Protein AF-A0A914NWF1-F1 (afdb_monomer)

InterPro domains:
  IPR002133 S-adenosylmethionine synthetase [PTHR11964] (46-101)
  IPR022630 S-adenosylmethionine synthetase, C-terminal [PF02773] (46-101)
  IPR022636 S-adenosylmethionine synthetase superfamily [SSF55973] (45-100)

Structure (mmCIF, N/CA/C/O backbone):
data_AF-A0A914NWF1-F1
#
_entry.id   AF-A0A914NWF1-F1
#
loop_
_atom_site.group_PDB
_atom_site.id
_atom_site.type_symbol
_atom_site.label_atom_id
_atom_site.label_alt_id
_atom_site.label_comp_id
_atom_site.label_asym_id
_atom_site.label_entity_id
_atom_site.label_seq_id
_atom_site.pdbx_PDB_ins_code
_atom_site.Cartn_x
_atom_site.Cartn_y
_atom_site.Cartn_z
_atom_site.occupancy
_atom_site.B_iso_or_equiv
_atom_site.auth_seq_id
_atom_site.auth_comp_id
_atom_site.auth_asym_id
_atom_site.auth_atom_id
_atom_site.pdbx_PDB_model_num
ATOM 1 N N . PHE A 1 1 ? 20.496 -19.868 -13.100 1.00 37.84 1 PHE A N 1
ATOM 2 C CA . PHE A 1 1 ? 19.713 -19.520 -11.897 1.00 37.84 1 PHE A CA 1
ATOM 3 C C . PHE A 1 1 ? 19.707 -18.007 -11.706 1.00 37.84 1 PHE A C 1
ATOM 5 O O . PHE A 1 1 ? 20.694 -17.445 -11.245 1.00 37.84 1 PHE A O 1
ATOM 12 N N . LYS A 1 2 ? 18.648 -17.316 -12.154 1.00 37.72 2 LYS A N 1
ATOM 13 C CA . LYS A 1 2 ? 18.516 -15.862 -11.973 1.00 37.72 2 LYS A CA 1
ATOM 14 C C . LYS A 1 2 ? 18.307 -15.598 -10.478 1.00 37.72 2 LYS A C 1
ATOM 16 O O . LYS A 1 2 ? 17.281 -15.995 -9.941 1.00 37.72 2 LYS A O 1
ATOM 21 N N . LYS A 1 3 ? 19.283 -14.984 -9.800 1.00 38.94 3 LYS A N 1
ATOM 22 C CA . LYS A 1 3 ? 19.107 -14.494 -8.425 1.00 38.94 3 LYS A CA 1
ATOM 23 C C . LYS A 1 3 ? 17.963 -13.478 -8.451 1.00 38.94 3 LYS A C 1
ATOM 25 O O . LYS A 1 3 ? 18.135 -12.380 -8.975 1.00 38.94 3 LYS A O 1
ATOM 30 N N . ILE A 1 4 ? 16.794 -13.860 -7.946 1.00 50.38 4 ILE A N 1
ATOM 31 C CA . ILE A 1 4 ? 15.695 -12.933 -7.683 1.00 50.38 4 ILE A CA 1
ATOM 32 C C . ILE A 1 4 ? 16.188 -12.047 -6.539 1.00 50.38 4 ILE A C 1
ATOM 34 O O . ILE A 1 4 ? 16.156 -12.441 -5.378 1.00 50.38 4 ILE A O 1
ATOM 38 N N . ILE A 1 5 ? 16.759 -10.889 -6.866 1.00 57.03 5 ILE A N 1
ATOM 39 C CA . ILE A 1 5 ? 17.125 -9.903 -5.851 1.00 57.03 5 ILE A CA 1
ATOM 40 C C . ILE A 1 5 ? 15.817 -9.248 -5.419 1.00 57.03 5 ILE A C 1
ATOM 42 O O . ILE A 1 5 ? 15.230 -8.475 -6.181 1.00 57.03 5 ILE A O 1
ATOM 46 N N . LEU A 1 6 ? 15.356 -9.625 -4.227 1.00 58.44 6 LEU A N 1
ATOM 47 C CA . LEU A 1 6 ? 14.214 -9.027 -3.556 1.00 58.44 6 LEU A CA 1
ATOM 48 C C . LEU A 1 6 ? 14.653 -7.681 -2.972 1.00 58.44 6 LEU A C 1
ATOM 50 O O . LEU A 1 6 ? 15.468 -7.626 -2.053 1.00 58.44 6 LEU A O 1
ATOM 54 N N . PHE A 1 7 ? 14.131 -6.591 -3.517 1.00 62.22 7 PHE A N 1
ATOM 55 C CA . PHE A 1 7 ? 14.235 -5.271 -2.916 1.00 62.22 7 PHE A CA 1
ATOM 56 C C . PHE A 1 7 ? 13.024 -5.056 -2.018 1.00 62.22 7 PHE A C 1
ATOM 58 O O . PHE A 1 7 ? 11.910 -4.871 -2.507 1.00 62.22 7 PHE A O 1
ATOM 65 N N . SER A 1 8 ? 13.260 -5.095 -0.709 1.00 55.84 8 SER A N 1
ATOM 66 C CA . SER A 1 8 ? 12.286 -4.692 0.301 1.00 55.84 8 SER A CA 1
ATOM 67 C C . SER A 1 8 ? 12.500 -3.213 0.620 1.00 55.84 8 SER A C 1
ATOM 69 O O . SER A 1 8 ? 13.575 -2.825 1.087 1.00 55.84 8 SER A O 1
ATOM 71 N N . PHE A 1 9 ? 11.512 -2.372 0.310 1.00 64.00 9 PHE A N 1
ATOM 72 C CA . PHE A 1 9 ? 11.513 -0.970 0.726 1.00 64.00 9 PHE A CA 1
ATOM 73 C C . PHE A 1 9 ? 10.996 -0.901 2.160 1.00 64.00 9 PHE A C 1
ATOM 75 O O . PHE A 1 9 ? 9.935 -1.449 2.459 1.00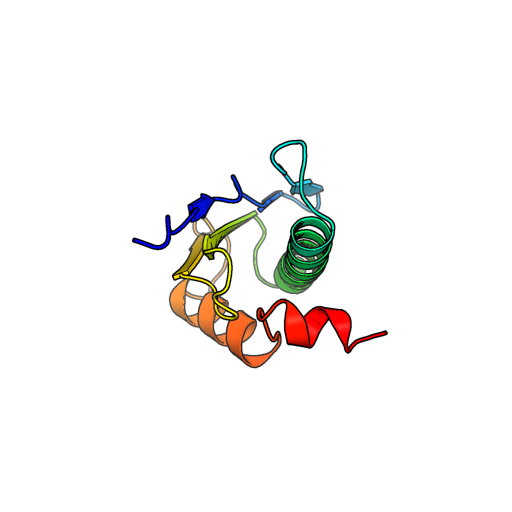 64.00 9 PHE A O 1
ATOM 82 N N . ARG A 1 10 ? 11.770 -0.275 3.056 1.00 61.75 10 ARG A N 1
ATOM 83 C CA . ARG A 1 10 ? 11.616 -0.492 4.500 1.00 61.75 10 ARG A CA 1
ATOM 84 C C . ARG A 1 10 ? 10.263 -0.027 5.025 1.00 61.75 10 ARG A C 1
ATOM 86 O O . ARG A 1 10 ? 9.665 -0.751 5.813 1.00 61.75 10 ARG A O 1
ATOM 93 N N . SER A 1 11 ? 9.760 1.108 4.548 1.00 67.62 11 SER A N 1
ATOM 94 C CA . SER A 1 11 ? 8.348 1.514 4.568 1.00 67.62 11 SER A CA 1
ATOM 95 C C . SER A 1 11 ? 8.232 3.011 4.272 1.00 67.62 11 SER A C 1
ATOM 97 O O . SER A 1 11 ? 9.217 3.749 4.347 1.00 67.62 11 SER A O 1
ATOM 99 N N . ILE A 1 12 ? 7.025 3.463 3.940 1.00 76.38 12 ILE A N 1
ATOM 100 C CA . ILE A 1 12 ? 6.650 4.876 4.023 1.00 76.38 12 ILE A CA 1
ATOM 101 C C . ILE A 1 12 ? 5.584 5.001 5.095 1.00 76.38 12 ILE A C 1
ATOM 103 O O . ILE A 1 12 ? 4.535 4.364 4.984 1.00 76.38 12 ILE A O 1
ATOM 107 N N . LEU A 1 13 ? 5.865 5.804 6.116 1.00 76.75 13 LEU A N 1
ATOM 108 C CA . LEU A 1 13 ? 4.932 6.104 7.190 1.00 76.75 13 LEU A CA 1
ATOM 109 C C . LEU A 1 13 ? 4.419 7.531 7.018 1.00 76.75 13 LEU A C 1
ATOM 111 O O . LEU A 1 13 ? 5.188 8.469 6.830 1.00 76.75 13 LEU A O 1
ATOM 115 N N . MET A 1 14 ? 3.108 7.690 7.104 1.00 79.12 14 MET A N 1
ATOM 116 C CA . MET A 1 14 ? 2.466 8.982 7.277 1.00 79.12 14 MET A CA 1
ATOM 117 C C . MET A 1 14 ? 1.883 9.041 8.681 1.00 79.12 14 MET A C 1
ATOM 119 O O . MET A 1 14 ? 1.182 8.113 9.078 1.00 79.12 14 MET A O 1
ATOM 123 N N . GLU A 1 15 ? 2.188 10.108 9.418 1.00 77.75 15 GLU A N 1
ATOM 124 C CA . GLU A 1 15 ? 1.623 10.407 10.737 1.00 77.75 15 GLU A CA 1
ATOM 125 C C . GLU A 1 15 ? 1.273 11.888 10.833 1.00 77.75 15 GLU A C 1
ATOM 127 O O . GLU A 1 15 ? 2.119 12.752 10.629 1.00 77.75 15 GLU A O 1
ATOM 132 N N . GLY A 1 16 ? 0.009 12.204 11.130 1.00 67.19 16 GLY A N 1
ATOM 133 C CA . GLY A 1 16 ? -0.388 13.565 11.519 1.00 67.19 16 GLY A CA 1
ATOM 134 C C . GLY A 1 16 ? -0.157 14.658 10.465 1.00 67.19 16 GLY A C 1
ATOM 135 O O . GLY A 1 16 ? -0.269 15.834 10.790 1.00 67.19 16 GLY A O 1
ATOM 136 N N . GLY A 1 17 ? 0.135 14.288 9.214 1.00 66.62 17 GLY A N 1
ATOM 137 C CA . GLY A 1 17 ? 0.462 15.211 8.122 1.00 66.62 17 GLY A CA 1
ATOM 138 C C . GLY A 1 17 ? 1.924 15.157 7.674 1.00 66.62 17 GLY A C 1
ATOM 139 O O . GLY A 1 17 ? 2.214 15.552 6.538 1.00 66.62 17 GLY A O 1
ATOM 140 N N . GLU A 1 18 ? 2.817 14.592 8.483 1.00 73.62 18 GLU A N 1
ATOM 141 C CA . GLU A 1 18 ? 4.216 14.354 8.131 1.00 73.62 18 GLU A CA 1
ATOM 142 C C . GLU A 1 18 ? 4.370 13.039 7.354 1.00 73.62 18 GLU A C 1
ATOM 144 O O . GLU A 1 18 ? 3.650 12.065 7.580 1.00 73.62 18 GLU A O 1
ATOM 149 N N . LEU A 1 19 ? 5.274 13.041 6.372 1.00 75.06 19 LEU A N 1
ATOM 150 C CA . LEU A 1 19 ? 5.624 11.886 5.542 1.00 75.06 19 LEU A CA 1
ATOM 151 C C . LEU A 1 19 ? 7.062 11.490 5.864 1.00 75.06 19 LEU A C 1
ATOM 153 O O . LEU A 1 19 ? 7.996 12.223 5.541 1.00 75.06 19 LEU A O 1
ATOM 157 N N . THR A 1 20 ? 7.240 10.316 6.450 1.00 75.62 20 THR A N 1
ATOM 158 C CA . THR A 1 20 ? 8.546 9.712 6.696 1.00 75.62 20 THR A CA 1
ATOM 159 C C . THR A 1 20 ? 8.794 8.640 5.643 1.00 75.62 20 THR A C 1
ATOM 161 O O . THR A 1 20 ? 8.053 7.662 5.537 1.00 75.62 20 THR A O 1
ATOM 164 N N . VAL A 1 21 ? 9.839 8.827 4.840 1.00 74.19 21 VAL A N 1
ATOM 165 C CA . VAL A 1 21 ? 10.216 7.904 3.765 1.00 74.19 21 VAL A CA 1
ATOM 166 C C . VAL A 1 21 ? 11.567 7.285 4.109 1.00 74.19 21 VAL A C 1
ATOM 168 O O . VAL A 1 21 ? 12.591 7.964 4.058 1.00 74.19 21 VAL A O 1
ATOM 171 N N . GLU A 1 22 ? 11.589 5.990 4.417 1.00 67.38 22 GLU A N 1
ATOM 172 C CA . GLU A 1 22 ? 12.836 5.259 4.648 1.00 67.38 22 GLU A CA 1
ATOM 173 C C . GLU A 1 22 ? 13.253 4.493 3.388 1.00 67.38 22 GLU A C 1
ATOM 175 O O . GLU A 1 22 ? 12.771 3.390 3.104 1.00 67.38 22 GLU A O 1
ATOM 180 N N . VAL A 1 23 ? 14.177 5.075 2.617 1.00 65.50 23 VAL A N 1
ATOM 181 C CA . VAL A 1 23 ? 14.738 4.430 1.421 1.00 65.50 23 VAL A CA 1
ATOM 182 C C . VAL A 1 23 ? 16.121 3.864 1.735 1.00 65.50 23 VAL A C 1
ATOM 184 O O . VAL A 1 23 ? 1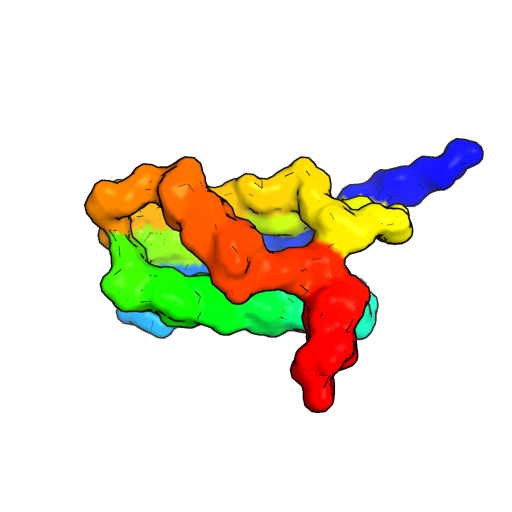6.995 4.623 2.157 1.00 65.50 23 VAL A O 1
ATOM 187 N N . PRO A 1 24 ? 16.378 2.567 1.488 1.00 59.97 24 PRO A N 1
ATOM 188 C CA . PRO A 1 24 ? 17.726 2.034 1.608 1.00 59.97 24 PRO A CA 1
ATOM 189 C C . PRO A 1 24 ? 18.668 2.727 0.610 1.00 59.97 24 PRO A C 1
ATOM 191 O O . PRO A 1 24 ? 18.386 2.828 -0.587 1.00 59.97 24 PRO A O 1
ATOM 194 N N . PHE A 1 25 ? 19.805 3.203 1.112 1.00 47.25 25 PHE A N 1
ATOM 195 C CA . PHE A 1 25 ? 20.899 3.741 0.306 1.00 47.25 25 PHE A CA 1
ATOM 196 C C . PHE A 1 25 ? 21.808 2.583 -0.158 1.00 47.25 25 PHE A C 1
ATOM 198 O O . PHE A 1 25 ? 22.100 1.713 0.662 1.00 47.25 25 PHE A O 1
ATOM 205 N N . PRO A 1 26 ? 22.313 2.537 -1.409 1.00 53.88 26 PRO A N 1
ATOM 206 C CA . PRO A 1 26 ? 22.035 3.395 -2.558 1.00 53.88 26 PRO A CA 1
ATOM 207 C C . PRO A 1 26 ? 20.926 2.816 -3.457 1.00 53.88 26 PRO A C 1
ATOM 209 O O . PRO A 1 26 ? 21.076 1.758 -4.073 1.00 53.88 26 PRO A O 1
ATOM 212 N N . ALA A 1 27 ? 19.823 3.552 -3.596 1.00 57.22 27 ALA A N 1
ATOM 213 C CA . ALA A 1 27 ? 18.744 3.178 -4.500 1.00 57.22 27 ALA A CA 1
ATOM 214 C C . ALA A 1 27 ? 19.109 3.489 -5.970 1.00 57.22 27 ALA A C 1
ATOM 216 O O . ALA A 1 27 ? 19.441 4.630 -6.309 1.00 57.22 27 ALA A O 1
ATOM 217 N N . LYS A 1 28 ? 19.024 2.495 -6.867 1.00 65.00 28 LYS A N 1
ATOM 218 C CA . LYS A 1 28 ? 19.151 2.683 -8.330 1.00 65.00 28 LYS A CA 1
ATOM 219 C C . LYS A 1 28 ? 18.062 3.645 -8.837 1.00 65.00 28 LYS A C 1
ATOM 221 O O . LYS A 1 28 ? 16.999 3.746 -8.238 1.00 65.00 28 LYS A O 1
ATOM 226 N N . ILE A 1 29 ? 18.275 4.312 -9.976 1.00 62.50 29 ILE A N 1
ATOM 227 C CA . ILE A 1 29 ? 17.338 5.307 -10.561 1.00 62.50 29 ILE A CA 1
ATOM 228 C C . ILE A 1 29 ? 15.885 4.793 -10.629 1.00 62.50 29 ILE A C 1
ATOM 230 O O . ILE A 1 29 ? 14.952 5.506 -10.273 1.00 62.50 29 ILE A O 1
ATOM 234 N N . GLN A 1 30 ? 15.708 3.520 -10.989 1.00 59.59 30 GLN A N 1
ATOM 235 C CA . GLN A 1 30 ? 14.411 2.831 -11.052 1.00 59.59 30 GLN A CA 1
ATOM 236 C C . GLN A 1 30 ? 13.688 2.759 -9.690 1.00 59.59 30 GLN A C 1
ATOM 238 O O . GLN A 1 30 ? 12.466 2.795 -9.619 1.00 59.59 30 GL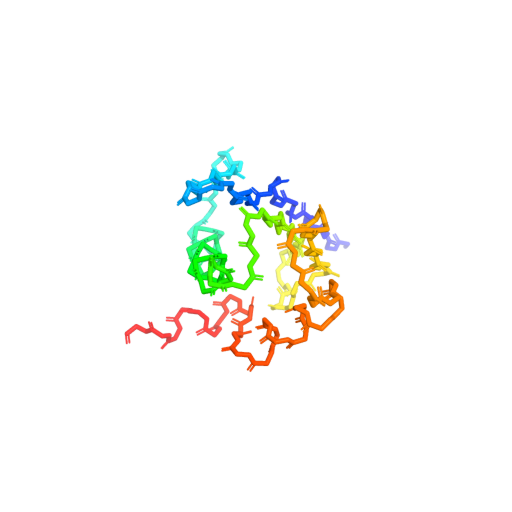N A O 1
ATOM 243 N N . GLN A 1 31 ? 14.448 2.688 -8.597 1.00 63.81 31 GLN A N 1
ATOM 244 C CA . GLN A 1 31 ? 13.950 2.569 -7.226 1.00 63.81 31 GLN A CA 1
ATOM 245 C C . GLN A 1 31 ? 13.577 3.937 -6.640 1.00 63.81 31 GLN A C 1
ATOM 247 O O . GLN A 1 31 ? 12.624 4.034 -5.878 1.00 63.81 31 GLN A O 1
ATOM 252 N N . LYS A 1 32 ? 14.264 5.019 -7.030 1.00 70.00 32 LYS A N 1
ATOM 253 C CA . LYS A 1 32 ? 13.860 6.383 -6.635 1.00 70.00 32 LYS A CA 1
ATOM 254 C C . LYS A 1 32 ? 12.504 6.765 -7.221 1.00 70.00 32 LYS A C 1
ATOM 256 O O . LYS A 1 32 ? 11.692 7.382 -6.541 1.00 70.00 32 LYS A O 1
ATOM 261 N N . LEU A 1 33 ? 12.255 6.362 -8.465 1.00 72.06 33 LEU A N 1
ATOM 262 C CA . LEU A 1 33 ? 11.005 6.658 -9.152 1.00 72.06 33 LEU A CA 1
ATOM 263 C C . LEU A 1 33 ? 9.808 5.958 -8.490 1.00 72.06 33 LEU A C 1
ATOM 265 O O . LEU A 1 33 ? 8.760 6.573 -8.310 1.00 72.06 33 LEU A O 1
ATOM 269 N N . ILE A 1 34 ? 9.985 4.703 -8.055 1.00 72.81 34 ILE A N 1
ATOM 270 C CA . ILE A 1 34 ? 8.916 3.974 -7.362 1.00 72.81 34 ILE A CA 1
ATOM 271 C C . ILE A 1 34 ? 8.590 4.597 -6.009 1.00 72.81 34 ILE A C 1
ATOM 273 O O . ILE A 1 34 ? 7.419 4.745 -5.680 1.00 72.81 34 ILE A O 1
ATOM 277 N N . VAL A 1 35 ? 9.615 5.015 -5.259 1.00 75.25 35 VAL A N 1
ATOM 278 C CA . VAL A 1 35 ? 9.452 5.708 -3.975 1.00 75.25 35 VAL A CA 1
ATOM 279 C C . VAL A 1 35 ? 8.714 7.034 -4.155 1.00 75.25 35 VAL A C 1
ATOM 281 O O . VAL A 1 35 ? 7.868 7.373 -3.330 1.00 75.25 35 VAL A O 1
ATOM 284 N N . LEU A 1 36 ? 8.992 7.770 -5.234 1.00 78.00 36 LEU A N 1
ATOM 285 C CA . LEU A 1 36 ? 8.307 9.026 -5.534 1.00 78.00 36 LEU A CA 1
ATOM 286 C C . LEU A 1 36 ? 6.808 8.805 -5.775 1.00 78.00 36 LEU A C 1
ATOM 288 O O . LEU A 1 36 ? 5.992 9.476 -5.145 1.00 78.00 36 LEU A O 1
ATOM 292 N N . LEU A 1 37 ? 6.442 7.828 -6.614 1.00 76.94 37 LEU A N 1
ATOM 293 C CA . LEU A 1 37 ? 5.038 7.470 -6.850 1.00 76.94 37 LEU A CA 1
ATOM 294 C C . LEU A 1 37 ? 4.341 7.056 -5.548 1.00 76.94 37 LEU A C 1
ATOM 296 O O . LEU A 1 37 ? 3.244 7.512 -5.244 1.00 76.94 37 LEU A O 1
ATOM 300 N N . LEU A 1 38 ? 5.006 6.217 -4.758 1.00 78.44 38 LEU A N 1
ATOM 301 C CA . LEU A 1 38 ? 4.547 5.774 -3.446 1.00 78.44 38 LEU A CA 1
ATOM 302 C C . LEU A 1 38 ? 4.326 6.940 -2.471 1.00 78.44 38 LEU A C 1
ATOM 304 O O . LEU A 1 38 ? 3.356 6.947 -1.723 1.00 78.44 38 LEU A O 1
ATOM 308 N N . THR A 1 39 ? 5.196 7.946 -2.489 1.00 78.81 39 THR A N 1
ATOM 309 C CA . THR A 1 39 ? 5.046 9.140 -1.646 1.00 78.81 39 THR A CA 1
ATOM 310 C C . THR A 1 39 ? 3.827 9.961 -2.070 1.00 78.81 39 THR A C 1
ATOM 312 O O . THR A 1 39 ? 3.079 10.426 -1.211 1.00 78.81 39 THR A O 1
ATOM 315 N N . LEU A 1 40 ? 3.575 10.091 -3.379 1.00 81.81 40 LEU A N 1
ATOM 316 C CA . LEU A 1 40 ? 2.367 10.742 -3.906 1.00 81.81 40 LEU A CA 1
ATOM 317 C C . LEU A 1 40 ? 1.101 9.975 -3.517 1.00 81.81 40 LEU A C 1
ATOM 319 O O . LEU A 1 40 ? 0.118 10.577 -3.094 1.00 81.81 40 LEU A O 1
ATOM 323 N N . LEU A 1 41 ? 1.156 8.649 -3.601 1.00 79.25 41 LEU A N 1
ATOM 324 C CA . LEU A 1 41 ? 0.111 7.729 -3.164 1.00 79.25 41 LEU A CA 1
ATOM 325 C C . LEU A 1 41 ? -0.241 7.912 -1.687 1.00 79.25 41 LEU A C 1
ATOM 327 O O . LEU A 1 41 ? -1.401 8.114 -1.344 1.00 79.25 41 LEU A O 1
ATOM 331 N N . VAL A 1 42 ? 0.757 7.894 -0.803 1.00 77.31 42 VAL A N 1
ATOM 332 C CA . VAL A 1 42 ? 0.538 8.134 0.631 1.00 77.31 42 VAL A CA 1
ATOM 333 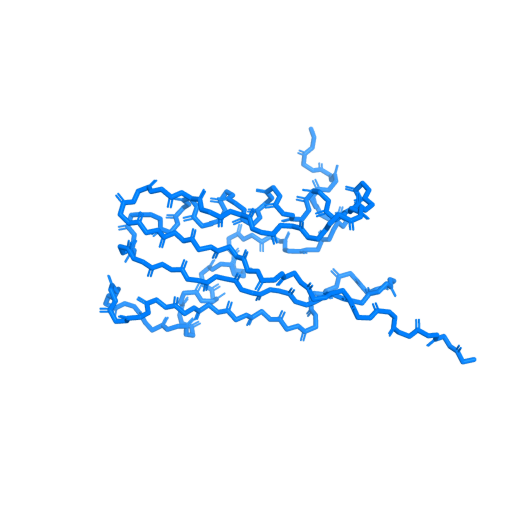C C . VAL A 1 42 ? 0.050 9.569 0.871 1.00 77.31 42 VAL A C 1
ATOM 335 O O . VAL A 1 42 ? -0.787 9.797 1.740 1.00 77.31 42 VAL A O 1
ATOM 338 N N . GLY A 1 43 ? 0.497 10.528 0.055 1.00 79.69 43 GLY A N 1
ATOM 339 C CA . GLY A 1 43 ? -0.048 11.883 -0.012 1.00 79.69 43 GLY A CA 1
ATOM 340 C C . GLY A 1 43 ? -1.548 11.915 -0.323 1.00 79.69 43 GLY A C 1
ATOM 341 O O . GLY A 1 43 ? -2.299 12.590 0.375 1.00 79.69 43 GLY A O 1
ATOM 342 N N . PHE A 1 44 ? -1.997 11.143 -1.314 1.00 81.25 44 PHE A N 1
ATOM 343 C CA . PHE A 1 44 ? -3.411 10.997 -1.673 1.00 81.25 44 PHE A CA 1
ATOM 344 C C . PHE A 1 44 ? -4.230 10.389 -0.524 1.00 81.25 44 PHE A C 1
ATOM 346 O O . PHE A 1 44 ? -5.350 10.817 -0.253 1.00 81.25 44 PHE A O 1
ATOM 353 N N . LEU A 1 45 ? -3.639 9.453 0.223 1.00 76.81 45 LEU A N 1
ATOM 354 C CA . LEU A 1 45 ? -4.266 8.849 1.400 1.00 76.81 45 LEU A CA 1
ATOM 355 C C . LEU A 1 45 ? -4.356 9.790 2.613 1.00 76.81 45 LEU A C 1
ATOM 357 O O . LEU A 1 45 ? -5.095 9.473 3.546 1.00 76.81 45 LEU A O 1
ATOM 361 N N . LYS A 1 46 ? -3.684 10.955 2.614 1.00 76.00 46 LYS A N 1
ATOM 362 C CA . LYS A 1 46 ? -3.728 11.909 3.742 1.00 76.00 46 LYS A CA 1
ATOM 363 C C . LYS A 1 46 ? -5.136 12.412 4.070 1.00 76.00 46 LYS A C 1
ATOM 365 O O . LYS A 1 46 ? -5.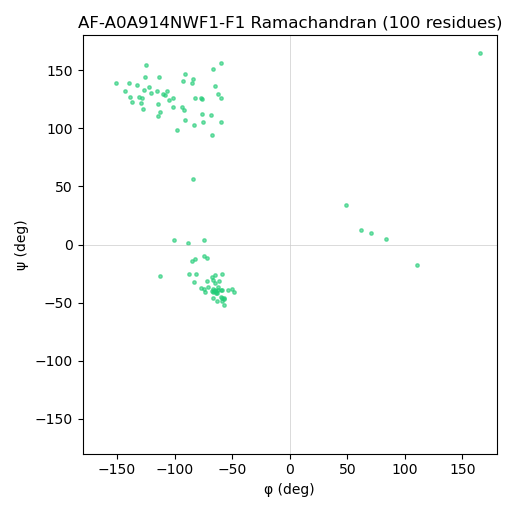384 12.795 5.207 1.00 76.00 46 LYS A O 1
ATOM 370 N N . GLY A 1 47 ? -6.046 12.413 3.095 1.00 73.69 47 GLY A N 1
ATOM 371 C CA . GLY A 1 47 ? -7.455 12.762 3.311 1.00 73.69 47 GLY A CA 1
ATOM 372 C C . GLY A 1 47 ? -8.314 11.617 3.861 1.00 73.69 47 GLY A C 1
ATOM 373 O O . GLY A 1 47 ? -9.440 11.857 4.282 1.00 73.69 47 GLY A O 1
ATOM 374 N N . LEU A 1 48 ? -7.803 10.381 3.854 1.00 76.12 48 LEU A N 1
ATOM 375 C CA . LEU A 1 48 ? -8.549 9.156 4.174 1.00 76.12 48 LEU A CA 1
ATOM 376 C C . LEU A 1 48 ? -8.086 8.485 5.476 1.00 76.12 48 LEU A C 1
ATOM 378 O O . LEU A 1 48 ? -8.863 7.765 6.105 1.00 76.12 48 LEU A O 1
ATOM 382 N N . CYS A 1 49 ? -6.822 8.677 5.866 1.00 80.00 49 CYS A N 1
ATOM 383 C CA . CYS A 1 49 ? -6.206 8.054 7.040 1.00 80.00 49 CYS A CA 1
ATOM 384 C C . CYS A 1 49 ? -5.315 9.072 7.763 1.00 80.00 49 CYS A C 1
ATOM 386 O O . CYS A 1 49 ? -4.558 9.799 7.119 1.00 80.00 49 CYS A O 1
ATOM 388 N N . ARG A 1 50 ? -5.340 9.090 9.102 1.00 80.56 50 ARG A N 1
ATOM 389 C CA . ARG A 1 50 ? -4.448 9.956 9.903 1.00 80.56 50 ARG A CA 1
ATOM 390 C C . ARG A 1 50 ? -3.049 9.360 10.088 1.00 80.56 50 ARG A C 1
ATOM 392 O O . ARG A 1 50 ? -2.091 10.103 10.307 1.00 80.56 50 ARG A O 1
ATOM 399 N N . ARG A 1 51 ? -2.955 8.030 10.016 1.00 84.06 51 ARG A N 1
ATOM 400 C CA . ARG A 1 51 ? -1.716 7.259 10.024 1.00 84.06 51 ARG A CA 1
ATOM 401 C C . ARG A 1 51 ? -1.798 6.130 9.008 1.00 84.06 51 ARG A C 1
ATOM 403 O O . ARG A 1 51 ? -2.728 5.331 9.053 1.00 84.06 51 ARG A O 1
ATOM 410 N N . CYS A 1 52 ? -0.823 6.033 8.115 1.00 85.12 52 CYS A N 1
ATOM 411 C CA . CYS A 1 52 ? -0.760 4.942 7.147 1.00 85.12 52 CYS A CA 1
ATOM 412 C C . CYS A 1 52 ? 0.687 4.519 6.912 1.00 85.12 52 CYS A C 1
ATOM 414 O O . CYS A 1 52 ? 1.550 5.357 6.667 1.00 85.12 52 CYS A O 1
ATOM 416 N N . LEU A 1 53 ? 0.937 3.218 6.964 1.00 83.81 53 LEU A N 1
ATOM 417 C CA . LEU A 1 53 ? 2.196 2.587 6.606 1.00 83.81 53 LEU A CA 1
ATOM 418 C C . LEU A 1 53 ? 2.007 1.844 5.293 1.00 83.81 53 LEU A C 1
ATOM 420 O O . LEU A 1 53 ? 1.087 1.041 5.167 1.00 83.81 53 LEU A O 1
ATOM 424 N N . VAL A 1 54 ? 2.881 2.092 4.326 1.00 84.75 54 VAL A N 1
ATOM 425 C CA . VAL A 1 54 ? 2.900 1.347 3.067 1.00 84.75 54 VAL A CA 1
ATOM 426 C C . VAL A 1 54 ? 4.250 0.671 2.900 1.00 84.75 54 VAL A C 1
ATOM 428 O O . VAL A 1 54 ? 5.302 1.299 3.040 1.00 84.75 54 VAL A O 1
ATOM 431 N N . GLN A 1 55 ? 4.221 -0.618 2.584 1.00 82.75 55 GLN A N 1
ATOM 432 C CA . GLN A 1 55 ? 5.400 -1.433 2.324 1.00 82.75 55 GLN A CA 1
ATOM 433 C C . GLN A 1 55 ? 5.257 -2.112 0.974 1.00 82.75 55 GLN A C 1
ATOM 435 O O . GLN A 1 55 ? 4.215 -2.689 0.670 1.00 82.75 55 GLN A O 1
ATOM 440 N N . ILE A 1 56 ? 6.307 -2.049 0.155 1.00 80.00 56 ILE A N 1
ATOM 441 C CA . ILE A 1 56 ? 6.317 -2.697 -1.155 1.00 80.00 56 ILE A CA 1
ATOM 442 C C . ILE A 1 56 ? 7.610 -3.484 -1.338 1.00 80.00 56 ILE A C 1
ATOM 444 O O . ILE A 1 56 ? 8.699 -3.016 -1.001 1.00 80.00 56 ILE A O 1
ATOM 448 N N . SER A 1 57 ? 7.478 -4.687 -1.891 1.00 81.62 57 SER A N 1
ATOM 449 C CA . SER A 1 57 ? 8.585 -5.557 -2.280 1.00 81.62 57 SER A CA 1
ATOM 450 C C . SER A 1 57 ? 8.609 -5.753 -3.792 1.00 81.62 57 SER A C 1
ATOM 452 O O . SER A 1 57 ? 7.590 -6.093 -4.391 1.00 81.62 57 SER A O 1
ATOM 454 N N . TYR A 1 58 ? 9.780 -5.591 -4.408 1.00 77.44 58 TYR A N 1
ATOM 455 C CA . TYR A 1 58 ? 9.991 -5.799 -5.844 1.00 77.44 58 TYR A CA 1
ATOM 456 C C . TYR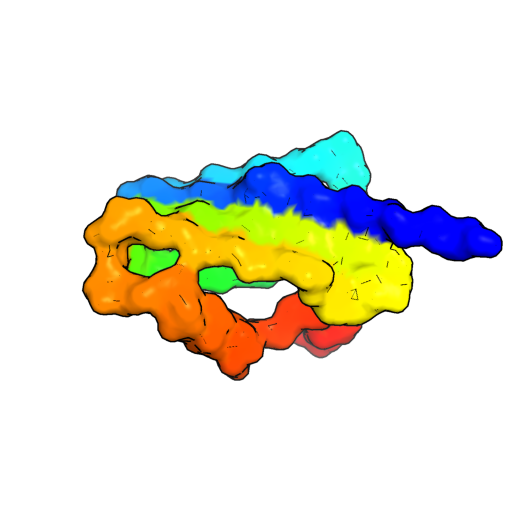 A 1 58 ? 11.111 -6.797 -6.105 1.00 77.44 58 TYR A C 1
ATOM 458 O O . TYR A 1 58 ? 12.046 -6.921 -5.318 1.00 77.44 58 TYR A O 1
ATOM 466 N N . ALA A 1 59 ? 11.059 -7.455 -7.259 1.00 77.00 59 ALA A N 1
ATOM 467 C CA . ALA A 1 59 ? 12.157 -8.265 -7.771 1.00 77.00 59 ALA A CA 1
ATOM 468 C C . ALA A 1 59 ? 12.753 -7.650 -9.039 1.00 77.00 59 ALA A C 1
ATOM 470 O O . ALA A 1 59 ? 12.039 -7.103 -9.880 1.00 77.00 59 ALA A O 1
ATOM 471 N N . ILE A 1 60 ? 14.074 -7.763 -9.207 1.00 73.19 60 ILE A N 1
ATOM 472 C CA . ILE A 1 60 ? 14.738 -7.307 -10.438 1.00 73.19 60 ILE A CA 1
ATOM 473 C C . ILE A 1 60 ? 14.186 -8.057 -11.649 1.00 73.19 60 ILE A C 1
ATOM 475 O O . ILE A 1 60 ? 14.249 -9.283 -11.711 1.00 73.19 60 ILE A O 1
ATOM 479 N N . GLY A 1 61 ? 13.734 -7.294 -12.645 1.00 72.19 61 GLY A N 1
ATOM 480 C CA . GLY A 1 61 ? 13.220 -7.834 -13.902 1.00 72.19 61 GLY A CA 1
ATOM 481 C C . GLY A 1 61 ? 11.751 -8.247 -13.847 1.00 72.19 61 GLY A C 1
ATOM 482 O O . GLY A 1 61 ? 11.252 -8.765 -14.840 1.00 72.19 61 GLY A O 1
ATOM 483 N N . ILE A 1 62 ? 11.061 -8.000 -12.730 1.00 78.25 62 ILE A N 1
ATOM 484 C CA . ILE A 1 62 ? 9.608 -8.140 -12.622 1.00 78.25 62 ILE A CA 1
ATOM 485 C C . ILE A 1 62 ? 9.005 -6.736 -12.626 1.00 78.25 62 ILE A C 1
ATOM 487 O O . ILE A 1 62 ? 9.411 -5.874 -11.847 1.00 78.25 62 ILE A O 1
ATOM 491 N N . ALA A 1 63 ? 8.078 -6.490 -13.552 1.00 76.00 63 ALA A N 1
ATOM 492 C CA . ALA A 1 63 ? 7.399 -5.202 -13.653 1.00 76.00 63 ALA A CA 1
ATOM 493 C C . ALA A 1 63 ? 6.407 -4.992 -12.502 1.00 76.00 63 ALA A C 1
ATOM 495 O O . ALA A 1 63 ? 6.194 -3.864 -12.081 1.00 76.00 63 ALA A O 1
ATOM 496 N N . GLU A 1 64 ? 5.808 -6.064 -11.992 1.00 80.00 64 GLU A N 1
ATOM 497 C CA . GLU A 1 64 ? 4.843 -5.996 -10.901 1.00 80.00 64 GLU A CA 1
ATOM 498 C C . GLU A 1 64 ? 5.509 -6.125 -9.521 1.00 80.00 64 GLU A C 1
ATOM 500 O O . GLU A 1 64 ? 6.512 -6.833 -9.366 1.00 80.00 64 GLU A O 1
ATOM 505 N N . PRO A 1 65 ? 4.959 -5.452 -8.497 1.00 81.25 65 PRO A N 1
ATOM 506 C CA . PRO A 1 65 ? 5.368 -5.670 -7.118 1.00 81.25 65 PRO A CA 1
ATOM 507 C C . PRO A 1 65 ? 5.018 -7.089 -6.676 1.00 81.25 65 PRO A C 1
ATOM 509 O O . PRO A 1 65 ? 3.913 -7.572 -6.904 1.00 81.25 65 PRO A O 1
ATOM 512 N N . LEU A 1 66 ? 5.951 -7.736 -5.981 1.00 84.31 66 LEU A N 1
ATOM 513 C CA . LEU A 1 66 ? 5.738 -9.062 -5.403 1.00 84.31 66 LEU A CA 1
ATOM 514 C C . LEU A 1 66 ? 4.772 -9.021 -4.222 1.00 84.31 66 LEU A C 1
ATOM 516 O O . LEU A 1 66 ? 3.995 -9.947 -4.020 1.00 84.31 66 LEU A O 1
ATOM 520 N N . SER A 1 67 ? 4.843 -7.955 -3.428 1.00 83.44 67 SER A N 1
ATOM 521 C CA . SER A 1 67 ? 3.949 -7.746 -2.296 1.00 83.44 67 SER A CA 1
ATOM 522 C C . SER A 1 67 ? 3.770 -6.257 -2.043 1.00 83.44 67 SER A C 1
ATOM 524 O O . SER A 1 67 ? 4.733 -5.493 -2.135 1.00 83.44 67 SER A O 1
ATOM 526 N N . ILE A 1 68 ? 2.536 -5.861 -1.740 1.00 85.12 68 ILE A N 1
ATOM 527 C CA . ILE A 1 68 ? 2.158 -4.517 -1.306 1.00 85.12 68 ILE A CA 1
ATOM 528 C C . ILE A 1 68 ? 1.352 -4.698 -0.028 1.00 85.12 68 ILE A C 1
ATOM 530 O O . ILE A 1 68 ? 0.353 -5.418 -0.034 1.00 85.12 68 ILE A O 1
ATOM 534 N N . MET A 1 69 ? 1.762 -4.021 1.033 1.00 84.81 69 MET A N 1
ATOM 535 C CA . MET A 1 69 ? 1.054 -3.983 2.302 1.00 84.81 69 MET A CA 1
ATOM 536 C C . MET A 1 69 ? 0.729 -2.536 2.651 1.00 84.81 69 MET A C 1
ATOM 538 O O . MET A 1 69 ? 1.570 -1.652 2.491 1.00 84.81 69 MET A O 1
ATOM 542 N N . VAL A 1 70 ? -0.503 -2.306 3.093 1.00 87.31 70 VAL A N 1
ATOM 543 C CA . VAL A 1 70 ? -1.016 -1.003 3.516 1.00 87.31 70 VAL A CA 1
ATOM 544 C C . VAL A 1 70 ? -1.637 -1.201 4.889 1.00 87.31 70 VAL A C 1
ATOM 546 O O . VAL A 1 70 ? -2.549 -2.005 5.020 1.00 87.31 70 VAL A O 1
ATOM 549 N N . THR A 1 71 ? -1.155 -0.475 5.892 1.00 86.50 71 THR A N 1
ATOM 550 C CA . THR A 1 71 ? -1.608 -0.592 7.280 1.00 86.50 71 THR A CA 1
ATOM 551 C C . THR A 1 71 ? -1.993 0.777 7.810 1.00 86.50 71 THR A C 1
ATOM 553 O O . THR A 1 71 ? -1.150 1.665 7.921 1.00 86.50 71 THR A O 1
ATOM 556 N N . HIS A 1 72 ? -3.267 0.965 8.152 1.00 86.50 72 HIS A N 1
ATOM 557 C CA . HIS A 1 72 ? -3.802 2.263 8.590 1.00 86.50 72 HIS A CA 1
ATOM 558 C C . HIS A 1 72 ? -3.959 2.389 10.116 1.00 86.50 72 HIS A C 1
ATOM 560 O O . HIS A 1 72 ? -4.487 3.391 10.598 1.00 86.50 72 HIS A O 1
ATOM 566 N N . PHE A 1 73 ? -3.534 1.382 10.892 1.00 85.44 73 PHE A N 1
ATOM 567 C CA . PHE A 1 73 ? -3.556 1.367 12.369 1.00 85.44 73 PHE A CA 1
ATOM 568 C C . PHE A 1 73 ? -4.901 1.794 12.992 1.00 85.44 73 PHE A C 1
A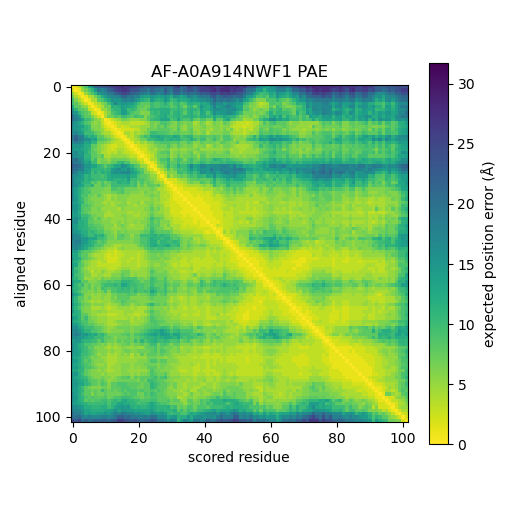TOM 570 O O . PHE A 1 73 ? -4.930 2.465 14.020 1.00 85.44 73 PHE A O 1
ATOM 577 N N . GLY A 1 74 ? -6.026 1.476 12.341 1.00 82.31 74 GLY A N 1
ATOM 578 C CA . GLY A 1 74 ? -7.360 1.879 12.810 1.00 82.31 74 GLY A CA 1
ATOM 579 C C . GLY A 1 74 ? -7.675 3.377 12.683 1.00 82.31 74 GLY A C 1
ATOM 580 O O . GLY A 1 74 ? -8.695 3.831 13.186 1.00 82.31 74 GLY A O 1
ATOM 581 N N . THR A 1 75 ? -6.839 4.158 11.993 1.00 84.62 75 THR A N 1
ATOM 582 C CA . THR A 1 75 ? -7.051 5.606 11.790 1.00 84.62 75 THR A CA 1
ATOM 583 C C . THR A 1 75 ? -7.893 5.958 10.562 1.00 84.62 75 THR A C 1
ATOM 585 O O . THR A 1 75 ? -8.087 7.138 10.269 1.00 84.62 75 THR A O 1
ATOM 588 N N . SER A 1 76 ? -8.368 4.946 9.837 1.00 81.50 76 SER A N 1
ATOM 589 C CA . SER A 1 76 ? -9.249 5.076 8.680 1.00 81.50 76 SER A CA 1
ATOM 590 C C . SER A 1 76 ? -10.495 4.225 8.896 1.00 81.50 76 SER A C 1
ATOM 592 O O . SER A 1 76 ? -10.371 3.133 9.455 1.00 81.50 76 SER A O 1
ATOM 594 N N . PRO A 1 77 ? -11.672 4.683 8.437 1.00 80.88 77 PRO A N 1
ATOM 595 C CA . PRO A 1 77 ? -12.879 3.861 8.400 1.00 80.88 77 PRO A CA 1
ATOM 596 C C . PRO A 1 77 ? -12.855 2.808 7.276 1.00 80.88 77 PRO A C 1
ATOM 598 O O . PRO A 1 77 ? -13.738 1.957 7.225 1.00 80.88 77 PRO A O 1
ATOM 601 N N . ILE A 1 78 ? -11.879 2.872 6.364 1.00 84.75 78 ILE A N 1
ATOM 602 C CA . ILE A 1 78 ? -11.747 1.973 5.212 1.00 84.75 78 ILE A CA 1
ATOM 603 C C . ILE A 1 78 ? -10.837 0.800 5.585 1.00 84.75 78 ILE A C 1
ATOM 605 O O . ILE A 1 78 ? -9.823 1.000 6.248 1.00 84.75 78 ILE A O 1
ATOM 609 N N . SER A 1 79 ? -11.171 -0.412 5.130 1.00 88.19 79 SER A N 1
ATOM 610 C CA . SER A 1 79 ? -10.328 -1.592 5.341 1.00 88.19 79 SER A CA 1
ATOM 611 C C . SER A 1 79 ? -8.997 -1.497 4.578 1.00 88.19 79 SER A C 1
ATOM 613 O O . SER A 1 79 ? -8.918 -0.910 3.496 1.00 88.19 79 SER A O 1
ATOM 615 N N . GLU A 1 80 ? -7.946 -2.137 5.094 1.00 87.44 80 GLU A N 1
ATOM 616 C CA . GLU A 1 80 ? -6.636 -2.241 4.424 1.00 87.44 80 GLU A CA 1
ATOM 617 C C . GLU A 1 80 ? -6.751 -2.801 2.997 1.00 87.44 80 GLU A C 1
ATOM 619 O O . GLU A 1 80 ? -6.104 -2.312 2.068 1.00 87.44 80 GLU A O 1
ATOM 624 N N . SER A 1 81 ? -7.626 -3.792 2.804 1.00 87.62 81 SER A N 1
ATOM 625 C CA . SER A 1 81 ? -7.926 -4.391 1.502 1.00 87.62 81 SER A CA 1
ATOM 62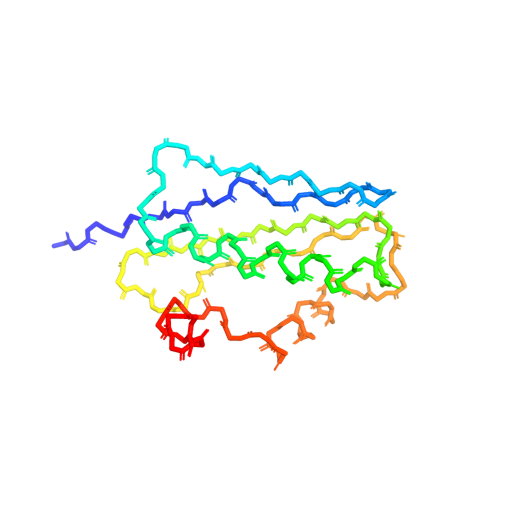6 C C . SER A 1 81 ? -8.553 -3.408 0.517 1.00 87.62 81 SER A C 1
ATOM 628 O O . SER A 1 81 ? -8.183 -3.402 -0.660 1.00 87.62 81 SER A O 1
ATOM 630 N N . ASP A 1 82 ? -9.475 -2.565 0.978 1.00 88.31 82 ASP A N 1
ATOM 631 C CA . ASP A 1 82 ? -10.136 -1.581 0.122 1.00 88.31 82 ASP A CA 1
ATOM 632 C C . ASP A 1 82 ? -9.186 -0.433 -0.216 1.00 88.31 82 ASP A C 1
ATOM 634 O O . ASP A 1 82 ? -9.099 -0.034 -1.378 1.00 88.31 82 ASP A O 1
ATOM 638 N N . LEU A 1 83 ? -8.390 0.028 0.754 1.00 85.56 83 LEU A N 1
ATOM 639 C CA . LEU A 1 83 ? -7.317 0.997 0.516 1.00 85.56 83 LEU A CA 1
ATOM 640 C C . LEU A 1 83 ? -6.330 0.476 -0.530 1.00 85.56 83 LEU A C 1
ATOM 642 O O . LEU A 1 83 ? -6.011 1.180 -1.488 1.00 85.56 83 LEU A O 1
ATOM 646 N N . LEU A 1 84 ? -5.898 -0.781 -0.402 1.00 87.56 84 LEU A N 1
ATOM 647 C CA . LEU A 1 84 ? -5.029 -1.421 -1.385 1.00 87.56 84 LEU A CA 1
ATOM 648 C C . LEU A 1 84 ? -5.679 -1.471 -2.775 1.00 87.56 84 LEU A C 1
ATOM 650 O O . LEU A 1 84 ? -4.997 -1.269 -3.782 1.00 87.56 84 LEU A O 1
ATOM 654 N N . ARG A 1 85 ? -6.987 -1.734 -2.847 1.00 87.25 85 ARG A N 1
ATOM 655 C CA . ARG A 1 85 ? -7.734 -1.785 -4.108 1.00 87.25 85 ARG A CA 1
ATOM 656 C C . ARG A 1 85 ? -7.808 -0.415 -4.775 1.00 87.25 85 ARG A C 1
ATOM 658 O O . ARG A 1 85 ? -7.507 -0.322 -5.961 1.00 87.25 85 ARG A O 1
ATOM 665 N N . VAL A 1 86 ? -8.127 0.630 -4.014 1.00 86.12 86 VAL A N 1
ATOM 666 C CA . VAL A 1 86 ? -8.155 2.025 -4.486 1.00 86.12 86 VAL A CA 1
ATOM 667 C C . VAL A 1 86 ? -6.780 2.444 -5.004 1.00 86.12 86 VAL A C 1
ATOM 669 O O . VAL A 1 86 ? -6.668 2.997 -6.097 1.00 86.12 86 VAL A O 1
ATOM 672 N N . VAL A 1 87 ? -5.719 2.117 -4.265 1.00 84.25 87 VAL A N 1
ATOM 673 C CA . VAL A 1 87 ? -4.332 2.384 -4.670 1.00 84.25 87 VAL A CA 1
ATOM 674 C C . VAL A 1 87 ? -3.998 1.696 -5.994 1.00 84.25 87 VAL A C 1
ATOM 676 O O . VAL A 1 87 ? -3.501 2.349 -6.906 1.00 84.25 87 VAL A O 1
ATOM 679 N N . LYS A 1 88 ? -4.313 0.403 -6.131 1.00 84.19 88 LYS A N 1
ATOM 680 C CA . LYS A 1 88 ? -4.050 -0.367 -7.359 1.00 84.19 88 LYS A CA 1
ATOM 681 C C . LYS A 1 88 ? -4.882 0.088 -8.560 1.00 84.19 88 LYS A C 1
ATOM 683 O O . LYS A 1 88 ? -4.429 -0.065 -9.687 1.00 84.19 88 LYS A O 1
ATOM 688 N N . GLN A 1 89 ? -6.095 0.594 -8.336 1.00 84.25 89 GLN A N 1
ATOM 689 C CA .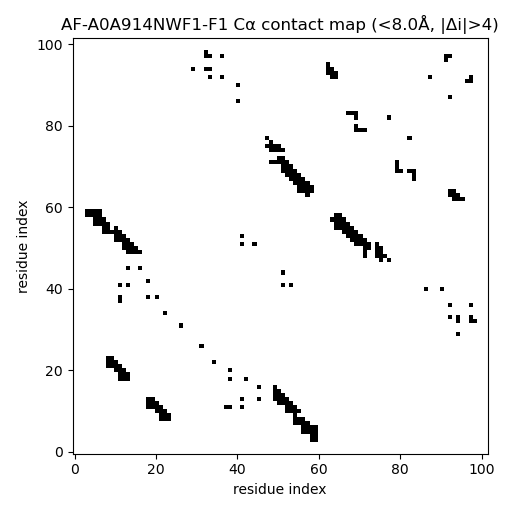 GLN A 1 89 ? -6.964 1.094 -9.406 1.00 84.25 89 GLN A CA 1
ATOM 690 C C . GLN A 1 89 ? -6.532 2.473 -9.905 1.00 84.25 89 GLN A C 1
ATOM 692 O O . GLN A 1 89 ? -6.591 2.729 -11.104 1.00 84.25 89 GLN A O 1
ATOM 697 N N . ASN A 1 90 ? -6.079 3.343 -9.001 1.00 82.94 90 ASN A N 1
ATOM 698 C CA . ASN A 1 90 ? -5.708 4.715 -9.344 1.00 82.94 90 ASN A CA 1
ATOM 699 C C . ASN A 1 90 ? -4.253 4.849 -9.808 1.00 82.94 90 ASN A C 1
ATOM 701 O O . ASN A 1 90 ? -3.932 5.787 -10.536 1.00 82.94 90 ASN A O 1
ATOM 705 N N . PHE A 1 91 ? -3.365 3.943 -9.387 1.00 79.06 91 PHE A N 1
ATOM 706 C CA . PHE A 1 91 ? -1.935 4.056 -9.646 1.00 79.06 91 PHE A CA 1
ATOM 707 C C . PHE A 1 91 ? -1.349 2.765 -10.204 1.00 79.06 91 PHE A C 1
ATOM 709 O O . PHE A 1 91 ? -1.435 1.692 -9.606 1.00 79.06 91 PHE A O 1
ATOM 716 N N . ASP A 1 92 ? -0.668 2.904 -11.338 1.00 81.06 92 ASP A N 1
ATOM 717 C CA . ASP A 1 92 ? 0.095 1.822 -11.938 1.00 81.06 92 ASP A CA 1
ATOM 718 C C . ASP A 1 92 ? 1.476 1.738 -11.278 1.00 81.06 92 ASP A C 1
ATOM 720 O O . ASP A 1 92 ? 2.380 2.533 -11.538 1.00 81.06 92 ASP A O 1
ATOM 724 N N . LEU A 1 93 ? 1.626 0.760 -10.388 1.00 77.19 93 LEU A N 1
ATOM 725 C CA . LEU A 1 93 ? 2.847 0.529 -9.618 1.00 77.19 93 LEU A CA 1
ATOM 726 C C . LEU A 1 93 ? 3.976 -0.102 -10.452 1.00 77.19 93 LEU A C 1
ATOM 728 O O . LEU A 1 93 ? 5.033 -0.422 -9.912 1.00 77.19 93 LEU A O 1
ATOM 732 N N . ARG A 1 94 ? 3.795 -0.303 -11.763 1.00 78.56 94 ARG A N 1
ATOM 733 C CA . ARG A 1 94 ? 4.838 -0.882 -12.616 1.00 78.56 94 ARG A CA 1
ATOM 734 C C . ARG A 1 94 ? 5.914 0.160 -12.924 1.00 78.56 94 ARG A C 1
ATOM 736 O O . ARG A 1 94 ? 5.584 1.172 -13.538 1.00 78.56 94 ARG A O 1
ATOM 743 N N . PRO A 1 95 ? 7.214 -0.092 -12.662 1.00 69.56 95 PRO A N 1
ATOM 744 C CA . PRO A 1 95 ? 8.289 0.868 -12.939 1.00 69.56 95 PRO A CA 1
ATOM 745 C C . PRO A 1 95 ? 8.261 1.432 -14.367 1.00 69.56 95 PRO A C 1
ATOM 747 O O . PRO A 1 95 ? 8.483 2.621 -14.575 1.00 69.56 95 PRO A O 1
ATOM 750 N N . GLY A 1 96 ? 7.931 0.592 -15.356 1.00 70.94 96 GLY A N 1
ATOM 751 C CA . GLY A 1 96 ? 7.825 1.001 -16.759 1.00 70.94 96 GLY A CA 1
ATOM 752 C C . GLY A 1 96 ? 6.663 1.956 -17.062 1.00 70.94 96 GLY A C 1
ATOM 753 O O . GLY A 1 96 ? 6.781 2.759 -17.985 1.00 70.94 96 GLY A O 1
ATOM 754 N N . ALA A 1 97 ? 5.573 1.901 -16.292 1.00 71.69 97 ALA A N 1
ATOM 755 C CA . ALA A 1 97 ? 4.463 2.846 -16.402 1.00 71.69 97 ALA A CA 1
ATOM 756 C C . ALA A 1 97 ? 4.843 4.209 -15.805 1.00 71.69 97 ALA A C 1
ATOM 758 O O . ALA A 1 97 ? 4.554 5.244 -16.402 1.00 71.69 97 ALA A O 1
ATOM 759 N N . ILE A 1 98 ? 5.588 4.209 -14.694 1.00 66.00 98 ILE A N 1
ATOM 760 C CA . ILE A 1 98 ? 6.015 5.440 -14.012 1.00 66.00 98 ILE A CA 1
ATOM 761 C C . ILE A 1 98 ? 6.996 6.249 -14.872 1.00 66.00 98 ILE A C 1
ATOM 763 O O . ILE A 1 98 ? 6.909 7.469 -14.926 1.00 66.00 98 ILE A O 1
ATOM 767 N N . ILE A 1 99 ? 7.907 5.589 -15.600 1.00 63.09 99 ILE A N 1
ATOM 768 C CA . ILE A 1 99 ? 8.872 6.278 -16.487 1.00 63.09 99 ILE A CA 1
ATOM 769 C C . ILE A 1 99 ? 8.167 6.992 -17.649 1.00 63.09 99 ILE A C 1
ATOM 771 O O . ILE A 1 99 ? 8.704 7.955 -18.194 1.00 63.09 99 ILE A O 1
ATOM 775 N N . ARG A 1 100 ? 6.983 6.513 -18.047 1.00 56.56 100 ARG A N 1
ATOM 776 C CA . ARG A 1 100 ? 6.248 7.012 -19.212 1.00 56.56 100 ARG A CA 1
ATOM 777 C C . ARG A 1 100 ? 5.375 8.238 -18.893 1.00 56.56 100 ARG A C 1
ATOM 779 O O . ARG A 1 100 ? 4.958 8.912 -19.825 1.00 56.56 100 ARG A O 1
ATOM 786 N N . GLN A 1 101 ? 5.140 8.551 -17.615 1.00 51.06 101 GLN A N 1
ATOM 787 C CA . GLN A 1 101 ? 4.454 9.773 -17.161 1.00 51.06 101 GLN A CA 1
ATOM 788 C C . GLN A 1 101 ? 5.421 10.968 -17.051 1.00 51.06 101 GLN A C 1
ATOM 790 O O . GLN A 1 101 ? 5.576 11.550 -15.977 1.00 51.06 101 GLN A O 1
ATOM 795 N N . LYS A 1 102 ? 6.110 11.306 -18.144 1.00 38.59 102 LYS A N 1
ATOM 796 C CA . LYS A 1 102 ? 7.008 12.467 -18.210 1.00 38.59 102 LYS A CA 1
ATOM 797 C C . LYS A 1 102 ? 6.417 13.592 -19.041 1.00 38.59 102 LYS A C 1
ATOM 799 O O . LYS A 1 102 ? 5.802 13.267 -20.079 1.00 38.59 102 LYS A O 1
#

Radius of gyration: 13.6 Å; Cα contacts (8 Å, |Δi|>4): 150; chains: 1; bounding box: 35×35×32 Å

Organism: Meloidogyne incognita (NCBI:txid6306)

Mean predicted aligned error: 7.76 Å

Foldseek 3Di:
DPPFPKDKQPKWKAAQHDIDGRGDPPDDPLRVLLSVLVSVLVVVCVVFANIKIWIWIDTPPDQDTPDIWIDRPPRGPDDRVVSVVVSVVVDRSGSVVSVVPD

Nearest PDB structures (foldseek):
  6fbp-assembly1_B-2  TM=7.282E-01  e=3.855E-06  Homo sapiens
  7r3b-assembly1_B  TM=7.793E-01  e=3.368E-05  Lactiplantibacillus plantarum
  7r3b-assembly2_H  TM=7.774E-01  e=2.986E-05  Lactiplantibacillus plantarum
  7r3b-assembly1_A  TM=7.779E-01  e=3.368E-05  Lactiplantibacillus plantarum
  7ll3-assembly1_A-2  TM=7.732E-01  e=2.647E-05  Escherichia coli 908573

Sequence (102 aa):
FKKIILFSFRSILMEGGELTVEVPFPAKIQQKLIVLLLTLLVGFLKGLCRRCLVQISYAIGIAEPLSIMVTHFGTSPISESDLLRVVKQNFDLRPGAIIRQK

Secondary structure (DSSP, 8-state):
-----EEE--EEEEETTEEEEEPPSSPPHHHHHHHHHHHHHHHHHTTT-SEEEEEEEEETT-SS-SEEEEE-TT-SSS-HHHHHHHHHHH----HHHHHH--

pLDDT: mean 73.85, std 12.08, range [37.72, 88.31]

Solvent-accessible surface area (backbone atoms only — not comparable to full-atom values): 6010 Å² total; per-residue (Å²): 134,84,79,71,51,72,46,72,45,80,32,35,39,35,51,84,86,47,77,48,75,50,72,68,84,86,62,53,76,70,52,52,53,50,52,51,54,50,50,53,50,55,54,64,39,56,86,59,28,52,29,40,37,41,34,46,28,36,34,72,94,50,59,58,63,78,42,79,47,54,48,36,88,81,46,30,96,65,53,50,70,55,52,48,47,54,49,59,74,76,40,72,77,28,58,74,57,56,70,66,76,114